Protein AF-A0A356QMH0-F1 (afdb_monomer_lite)

Foldseek 3Di:
DDADPFKAADPDDDPDDDGIDTNQADPVNVQVVDPDDDDDQFQCPDPSRVPHCVCVHPPNPGD

Sequence (63 aa):
SLIDADRQWFKSKVGVDIKETPRDWPFCAHAIHSSDPLIVPDALMDDRFRDNPLVCGDPKIRL

Structure (mmCIF, N/CA/C/O backbone):
data_AF-A0A356QMH0-F1
#
_entry.id   AF-A0A356QMH0-F1
#
loop_
_atom_site.group_PDB
_atom_site.id
_atom_site.type_symbol
_atom_site.label_atom_id
_atom_site.label_alt_id
_atom_site.label_comp_id
_atom_site.label_asym_id
_atom_site.label_entity_id
_atom_site.label_seq_id
_atom_site.pdbx_PDB_ins_code
_atom_site.Cartn_x
_atom_site.Cartn_y
_atom_site.Cartn_z
_atom_site.occupancy
_atom_site.B_iso_or_equiv
_atom_site.auth_seq_id
_atom_site.auth_comp_id
_atom_site.auth_asym_id
_atom_site.auth_atom_id
_atom_site.pdbx_PDB_model_num
ATOM 1 N N . SER A 1 1 ? 8.148 -2.987 6.717 1.00 80.94 1 SER A N 1
ATOM 2 C CA . SER A 1 1 ? 7.206 -4.127 6.725 1.00 80.94 1 SER A CA 1
ATOM 3 C C . SER A 1 1 ? 7.909 -5.339 6.135 1.00 80.94 1 SER A C 1
ATOM 5 O O . SER A 1 1 ? 8.920 -5.159 5.465 1.00 80.94 1 SER A O 1
ATOM 7 N N . LEU A 1 2 ? 7.428 -6.551 6.412 1.00 90.44 2 LEU A N 1
ATOM 8 C CA . LEU A 1 2 ? 7.916 -7.790 5.793 1.00 90.44 2 LEU A CA 1
ATOM 9 C C . LEU A 1 2 ? 6.746 -8.499 5.105 1.00 90.44 2 LEU A C 1
ATOM 11 O O . LEU A 1 2 ? 5.656 -8.539 5.673 1.00 90.44 2 LEU A O 1
ATOM 15 N N . ILE A 1 3 ? 6.971 -9.028 3.902 1.00 90.88 3 ILE A N 1
ATOM 16 C CA . ILE A 1 3 ? 5.978 -9.797 3.138 1.00 90.88 3 ILE A CA 1
ATOM 17 C C . ILE A 1 3 ? 6.247 -11.291 3.335 1.00 90.88 3 ILE A C 1
ATOM 19 O O . ILE A 1 3 ? 7.369 -11.745 3.122 1.00 90.88 3 ILE A O 1
ATOM 23 N N . ASP A 1 4 ? 5.216 -12.023 3.741 1.00 88.94 4 ASP A N 1
ATOM 24 C CA . ASP A 1 4 ? 5.179 -13.478 3.912 1.00 88.94 4 ASP A CA 1
ATOM 25 C C . ASP A 1 4 ? 4.274 -14.108 2.830 1.00 88.94 4 ASP A C 1
ATOM 27 O O . ASP A 1 4 ? 3.750 -13.408 1.957 1.00 88.94 4 ASP A O 1
ATOM 31 N N . ALA A 1 5 ? 4.090 -15.429 2.860 1.00 88.81 5 ALA A N 1
ATOM 32 C CA . ALA A 1 5 ? 3.294 -16.186 1.898 1.00 88.81 5 ALA A CA 1
ATOM 33 C C . ALA A 1 5 ? 1.854 -15.658 1.751 1.00 88.81 5 ALA A C 1
ATOM 35 O O . ALA A 1 5 ? 1.382 -15.527 0.623 1.00 88.81 5 ALA A O 1
ATOM 36 N N . ASP A 1 6 ? 1.201 -15.312 2.857 1.00 90.25 6 ASP A N 1
ATOM 37 C CA . ASP A 1 6 ? -0.230 -14.992 2.961 1.00 90.25 6 ASP A CA 1
ATOM 38 C C . ASP A 1 6 ? -0.523 -13.626 3.608 1.00 90.25 6 ASP A C 1
ATOM 40 O O . ASP A 1 6 ? -1.651 -13.128 3.556 1.00 90.25 6 ASP A O 1
ATOM 44 N N . ARG A 1 7 ? 0.499 -12.969 4.164 1.00 89.56 7 ARG A N 1
ATOM 45 C CA . ARG A 1 7 ? 0.349 -11.704 4.890 1.00 89.56 7 ARG A CA 1
ATOM 46 C C . ARG A 1 7 ? 1.506 -10.740 4.691 1.00 89.56 7 ARG A C 1
ATOM 48 O O . ARG A 1 7 ? 2.617 -11.106 4.320 1.00 89.56 7 ARG A O 1
ATOM 55 N N . GLN A 1 8 ? 1.254 -9.493 5.054 1.00 89.88 8 GLN A N 1
ATOM 56 C CA . GLN A 1 8 ? 2.285 -8.532 5.407 1.00 89.88 8 GLN A CA 1
ATOM 57 C C . GLN A 1 8 ? 2.300 -8.340 6.915 1.00 89.88 8 GLN A C 1
ATOM 59 O O . GLN A 1 8 ? 1.273 -8.030 7.511 1.00 89.88 8 GLN A O 1
ATOM 64 N N . TRP A 1 9 ? 3.484 -8.394 7.513 1.00 93.31 9 TRP A N 1
ATOM 65 C CA . TRP A 1 9 ? 3.680 -8.156 8.934 1.00 93.31 9 TRP A CA 1
ATOM 66 C C . TRP A 1 9 ? 4.490 -6.883 9.215 1.00 93.31 9 TRP A C 1
ATOM 68 O O . TRP A 1 9 ? 5.482 -6.565 8.542 1.00 93.31 9 TRP A O 1
ATOM 78 N N . PHE A 1 10 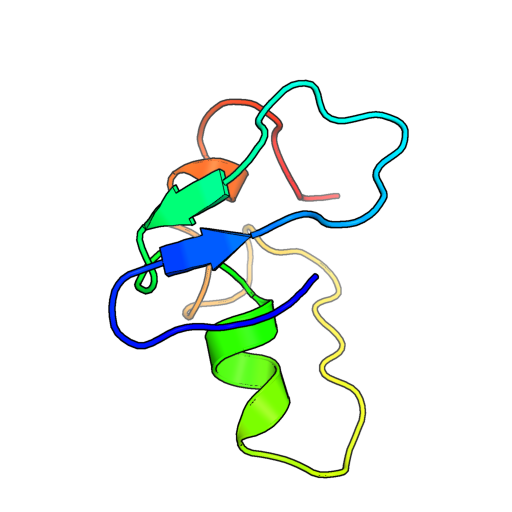? 4.086 -6.141 10.246 1.00 91.00 10 PHE A N 1
ATOM 79 C CA . PHE A 1 10 ? 4.765 -4.925 10.687 1.00 91.00 10 PHE A CA 1
ATOM 80 C C . PHE A 1 10 ? 5.663 -5.207 11.901 1.00 91.00 10 PHE A C 1
ATOM 82 O O . PHE A 1 10 ? 5.222 -5.114 13.044 1.00 91.00 10 PHE A O 1
ATOM 89 N N . LYS A 1 11 ? 6.955 -5.496 11.660 1.00 91.25 11 LYS A N 1
ATOM 90 C CA . LYS A 1 11 ? 7.966 -5.663 12.729 1.00 91.25 11 LYS A CA 1
ATOM 91 C C . LYS A 1 11 ? 8.068 -4.444 13.650 1.00 91.25 11 LYS A C 1
ATOM 93 O O . LYS A 1 11 ? 8.212 -4.601 14.859 1.00 91.25 11 LYS A O 1
ATOM 98 N N . SER A 1 12 ? 8.003 -3.259 13.047 1.00 90.88 12 SER A N 1
ATOM 99 C CA . SER A 1 12 ? 8.048 -1.947 13.692 1.00 90.88 12 SER A CA 1
ATOM 100 C C . SER A 1 12 ? 7.107 -1.011 12.934 1.00 90.88 12 SER A C 1
ATOM 102 O O . SER A 1 12 ? 7.074 -1.054 11.700 1.00 90.88 12 SER A O 1
ATOM 104 N N . LYS A 1 13 ? 6.337 -0.192 13.656 1.00 89.69 13 LYS A N 1
ATOM 105 C CA . LYS A 1 13 ? 5.326 0.722 13.101 1.00 89.69 13 LYS A CA 1
ATOM 106 C C . LYS A 1 13 ? 5.119 1.930 14.012 1.00 89.69 13 LYS A C 1
ATOM 108 O O . LYS A 1 13 ? 5.238 1.808 15.228 1.00 89.69 13 LYS A O 1
ATOM 113 N N . VAL A 1 14 ? 4.778 3.066 13.415 1.00 89.31 14 VAL A N 1
ATOM 114 C CA . VAL A 1 14 ? 4.359 4.304 14.088 1.00 89.31 14 VAL A CA 1
ATOM 115 C C . VAL A 1 14 ? 3.194 4.875 13.279 1.00 89.31 14 VAL A C 1
ATOM 117 O O . VAL A 1 14 ? 3.233 4.819 12.054 1.00 89.31 14 VAL A O 1
ATOM 120 N N . GLY A 1 15 ? 2.152 5.380 13.945 1.00 86.38 15 GLY A N 1
ATOM 121 C CA . GLY A 1 15 ? 0.987 5.983 13.279 1.00 86.38 15 GLY A CA 1
ATOM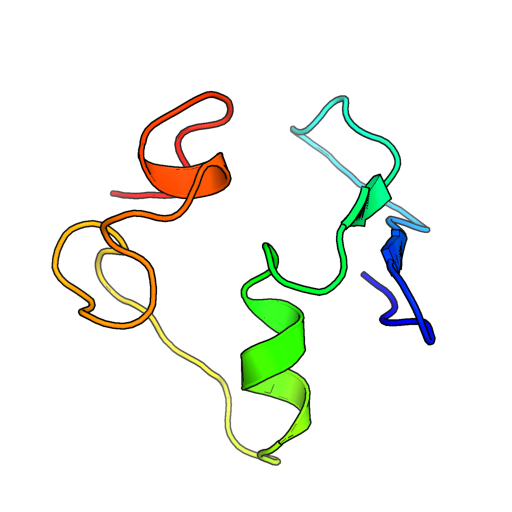 122 C C . GLY A 1 15 ? -0.025 4.992 12.688 1.00 86.38 15 GLY A C 1
ATOM 123 O O . GLY A 1 15 ? -0.958 5.417 12.021 1.00 86.38 15 GLY A O 1
ATOM 124 N N . VAL A 1 16 ? 0.133 3.686 12.934 1.00 82.88 16 VAL A N 1
ATOM 125 C CA . VAL A 1 16 ? -0.808 2.649 12.481 1.00 82.88 16 VAL A CA 1
ATOM 126 C C . VAL A 1 16 ? -0.957 1.577 13.557 1.00 82.88 16 VAL A C 1
ATOM 128 O O . VAL A 1 16 ? 0.054 1.085 14.073 1.00 82.88 16 VAL A O 1
ATOM 131 N N . ASP A 1 17 ? -2.192 1.190 13.900 1.00 85.50 17 ASP A N 1
ATOM 132 C CA . ASP A 1 17 ? -2.442 0.286 15.037 1.00 85.50 17 ASP A CA 1
ATOM 133 C C . ASP A 1 17 ? -2.585 -1.206 14.662 1.00 85.50 17 ASP A C 1
ATOM 135 O O . ASP A 1 17 ? -2.348 -2.105 15.472 1.00 85.50 17 ASP A O 1
ATOM 139 N N . ILE A 1 18 ? -2.756 -1.507 13.379 1.00 85.62 18 ILE A N 1
ATOM 140 C CA . ILE A 1 18 ? -2.742 -2.882 12.856 1.00 85.62 18 ILE A CA 1
ATOM 141 C C . ILE A 1 18 ? -1.351 -3.536 12.972 1.00 85.62 18 ILE A C 1
ATOM 143 O O . ILE A 1 18 ? -0.326 -2.860 12.882 1.00 85.62 18 ILE A O 1
ATOM 147 N N . LYS A 1 19 ? -1.294 -4.853 13.212 1.00 89.75 19 LYS A N 1
ATOM 148 C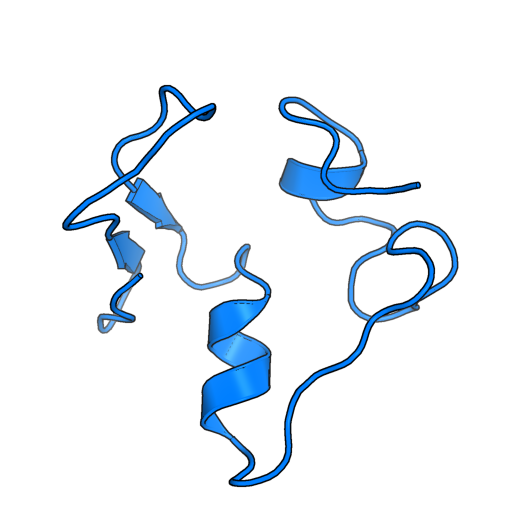 CA . LYS A 1 19 ? -0.033 -5.628 13.324 1.00 89.75 19 LYS A CA 1
ATOM 149 C C . LYS A 1 19 ? 0.351 -6.339 12.027 1.00 89.75 19 LYS A C 1
ATOM 151 O O . LYS A 1 19 ? 1.534 -6.572 11.778 1.00 89.75 19 LYS A O 1
ATOM 156 N N . GLU A 1 20 ? -0.640 -6.640 11.202 1.00 90.50 20 GLU A N 1
ATOM 157 C CA . GLU A 1 20 ? -0.495 -7.297 9.910 1.00 90.50 20 GLU A CA 1
ATOM 158 C C . GLU A 1 20 ? -1.693 -6.976 9.009 1.00 90.50 20 GLU A C 1
ATOM 160 O O . GLU A 1 20 ? -2.716 -6.477 9.482 1.00 90.50 20 GLU A O 1
ATOM 165 N N . THR A 1 21 ? -1.542 -7.244 7.714 1.00 87.81 21 THR A N 1
ATOM 166 C CA . THR A 1 21 ? -2.609 -7.192 6.702 1.00 87.81 21 THR A CA 1
ATOM 167 C C . THR A 1 21 ? -2.539 -8.439 5.817 1.00 87.81 21 THR A C 1
ATOM 169 O O . THR A 1 21 ? -1.448 -8.997 5.673 1.00 87.81 21 THR A O 1
ATOM 172 N N . PRO A 1 22 ? -3.639 -8.854 5.163 1.00 86.50 22 PRO A N 1
ATOM 173 C CA . PRO A 1 22 ? -3.590 -9.856 4.093 1.00 86.50 22 PRO A CA 1
ATOM 174 C C . PRO A 1 22 ? -2.566 -9.478 3.015 1.00 86.50 22 PRO A C 1
ATOM 176 O O . PRO A 1 22 ? -2.336 -8.286 2.795 1.00 86.50 22 PRO A O 1
ATOM 179 N N . ARG A 1 23 ? -1.951 -10.459 2.340 1.00 83.62 23 ARG A N 1
ATOM 180 C CA . ARG A 1 23 ? -0.910 -10.221 1.316 1.00 83.62 23 ARG A CA 1
ATOM 181 C C . ARG A 1 23 ? -1.385 -9.429 0.101 1.00 83.62 23 ARG A C 1
ATOM 183 O O . ARG A 1 23 ? -0.558 -8.782 -0.531 1.00 83.62 23 ARG A O 1
ATOM 190 N N . ASP A 1 24 ? -2.676 -9.450 -0.198 1.00 79.44 24 ASP A N 1
ATOM 191 C CA . ASP A 1 24 ? -3.216 -8.818 -1.407 1.00 79.44 24 ASP A CA 1
ATOM 192 C C . ASP A 1 24 ? -3.486 -7.314 -1.223 1.00 79.44 24 ASP A C 1
ATOM 194 O O . ASP A 1 24 ? -3.778 -6.598 -2.174 1.00 79.44 24 ASP A O 1
ATOM 198 N N . TRP A 1 25 ? -3.400 -6.812 0.012 1.00 80.38 25 TRP A N 1
ATOM 199 C CA . TRP A 1 25 ? -3.708 -5.421 0.364 1.00 80.38 25 TRP A CA 1
ATOM 200 C C . TRP A 1 25 ? -2.525 -4.433 0.382 1.00 80.38 25 TRP A C 1
ATOM 202 O O . TRP A 1 25 ? -2.750 -3.242 0.217 1.00 80.38 25 TRP A O 1
ATOM 212 N N . PRO A 1 26 ? -1.264 -4.798 0.632 1.00 81.31 26 PRO A N 1
ATOM 213 C CA . PRO A 1 26 ? -0.224 -3.828 0.889 1.00 81.31 26 PRO A CA 1
ATOM 214 C C . PRO A 1 26 ? 0.487 -3.365 -0.384 1.00 81.31 26 PRO A C 1
ATOM 216 O O . PRO A 1 26 ? 0.879 -4.151 -1.246 1.00 81.31 26 PRO A O 1
ATOM 219 N N . PHE A 1 27 ? 0.812 -2.075 -0.410 1.00 89.81 27 PHE A N 1
ATOM 220 C CA . PHE A 1 27 ? 1.715 -1.457 -1.386 1.00 89.81 27 PHE A CA 1
ATOM 221 C C . PHE A 1 27 ? 3.056 -2.197 -1.500 1.00 89.81 27 PHE A C 1
ATOM 223 O O . PHE A 1 27 ? 3.607 -2.346 -2.588 1.00 89.81 27 PHE A O 1
ATOM 230 N N . CYS A 1 28 ? 3.579 -2.711 -0.383 1.00 87.06 28 CYS A N 1
ATOM 231 C CA . CYS A 1 28 ? 4.868 -3.394 -0.361 1.00 87.06 28 CYS A CA 1
ATOM 232 C C . CYS A 1 28 ? 4.873 -4.695 -1.175 1.00 87.06 28 CYS A C 1
ATOM 234 O O . CYS A 1 28 ? 5.927 -5.056 -1.687 1.00 87.06 28 CYS A O 1
ATOM 236 N N . ALA A 1 29 ? 3.723 -5.358 -1.357 1.00 87.56 29 ALA A N 1
ATOM 237 C CA . ALA A 1 29 ? 3.632 -6.516 -2.248 1.00 87.56 29 ALA A CA 1
ATOM 238 C C . ALA A 1 29 ? 3.920 -6.140 -3.713 1.00 87.56 29 ALA A C 1
ATOM 240 O O . ALA A 1 29 ? 4.476 -6.945 -4.445 1.00 87.56 29 ALA A O 1
ATOM 241 N N . HIS A 1 30 ? 3.624 -4.903 -4.125 1.00 89.31 30 HIS A N 1
ATOM 242 C CA . HIS A 1 30 ? 3.980 -4.400 -5.454 1.00 89.31 30 HIS A CA 1
ATOM 243 C C . HIS A 1 30 ? 5.445 -3.952 -5.513 1.00 89.31 30 HIS A C 1
ATOM 245 O O . HIS A 1 30 ? 6.134 -4.203 -6.499 1.00 89.31 30 HIS A O 1
ATOM 251 N N . ALA A 1 31 ? 5.931 -3.310 -4.448 1.00 92.00 31 ALA A N 1
ATOM 252 C CA . ALA A 1 31 ? 7.282 -2.755 -4.402 1.00 92.00 31 ALA A CA 1
ATOM 253 C C . ALA A 1 31 ? 8.385 -3.824 -4.515 1.00 92.00 31 ALA A C 1
ATOM 255 O O . ALA A 1 31 ? 9.395 -3.577 -5.161 1.00 92.00 31 ALA A O 1
ATOM 256 N N . ILE A 1 32 ? 8.192 -5.020 -3.941 1.00 90.56 32 ILE A N 1
ATOM 257 C CA . ILE A 1 32 ? 9.216 -6.087 -3.941 1.00 90.56 32 ILE A CA 1
ATOM 258 C C . ILE A 1 32 ? 9.555 -6.643 -5.333 1.00 90.56 32 ILE A C 1
ATOM 260 O O . ILE A 1 32 ? 10.545 -7.355 -5.479 1.00 90.56 32 ILE A O 1
ATOM 264 N N . HIS A 1 33 ? 8.742 -6.351 -6.348 1.00 91.12 33 HIS A N 1
ATOM 265 C CA . HIS A 1 33 ? 8.964 -6.822 -7.715 1.00 91.12 33 HIS A CA 1
ATOM 266 C C . HIS A 1 33 ? 9.927 -5.938 -8.519 1.00 91.12 33 HIS A C 1
ATOM 268 O O . HIS A 1 33 ? 10.269 -6.296 -9.645 1.00 91.12 33 HIS A O 1
ATOM 274 N N . SER A 1 34 ? 10.382 -4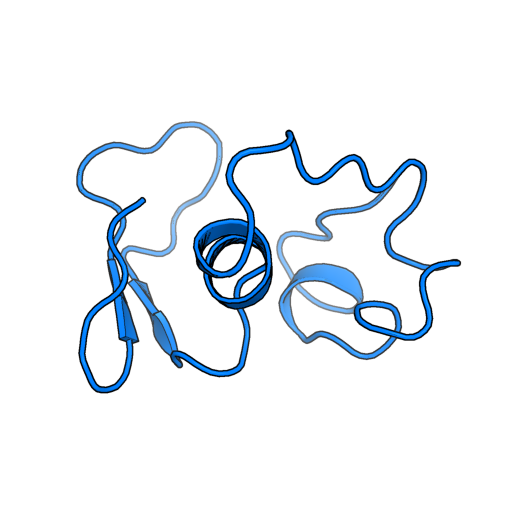.813 -7.958 1.00 92.69 34 SER A N 1
ATOM 275 C CA . SER A 1 34 ? 11.379 -3.935 -8.570 1.00 92.69 34 SER A CA 1
ATOM 276 C C . SER A 1 34 ? 12.480 -3.572 -7.575 1.00 92.69 34 SER A C 1
ATOM 278 O O . SER A 1 34 ? 12.288 -3.607 -6.362 1.00 92.69 34 SER A O 1
ATOM 280 N N . SER A 1 35 ? 13.649 -3.218 -8.108 1.00 93.25 35 SER A N 1
ATOM 281 C CA . SER A 1 35 ? 14.728 -2.604 -7.323 1.00 93.25 35 SER A CA 1
ATOM 282 C C . SER A 1 35 ? 14.556 -1.086 -7.190 1.00 93.25 35 SER A C 1
ATOM 284 O O . SER A 1 35 ? 15.168 -0.478 -6.315 1.00 93.25 35 SER A O 1
ATOM 286 N N . ASP A 1 36 ? 13.716 -0.479 -8.032 1.00 95.31 36 ASP A N 1
ATOM 287 C CA . ASP A 1 36 ? 13.422 0.951 -7.986 1.00 95.31 36 ASP A CA 1
ATOM 288 C C . ASP A 1 36 ? 12.367 1.277 -6.916 1.00 95.31 36 ASP A C 1
ATOM 290 O O . ASP A 1 36 ? 11.460 0.473 -6.668 1.00 95.31 36 ASP A O 1
ATOM 294 N N . PRO A 1 37 ? 12.417 2.476 -6.305 1.00 94.25 37 PRO A N 1
ATOM 295 C CA . PRO A 1 37 ? 11.383 2.914 -5.379 1.00 94.25 37 PRO A CA 1
ATOM 296 C C . PRO A 1 37 ? 10.000 2.960 -6.040 1.00 94.25 37 PRO A C 1
ATOM 298 O O . PRO A 1 37 ? 9.808 3.583 -7.084 1.00 94.25 37 PRO A O 1
ATOM 301 N N . LEU A 1 38 ? 9.002 2.375 -5.376 1.00 94.69 38 LEU A N 1
ATOM 302 C CA . LEU A 1 38 ? 7.603 2.576 -5.733 1.00 94.69 38 LEU A CA 1
ATOM 303 C C . LEU A 1 38 ? 7.128 3.921 -5.171 1.00 94.69 38 LEU A C 1
ATOM 305 O O . LEU A 1 38 ? 6.915 4.055 -3.967 1.00 94.69 38 LEU A O 1
ATOM 309 N N . ILE A 1 39 ? 6.944 4.904 -6.050 1.00 95.00 39 ILE A N 1
ATOM 310 C CA . ILE A 1 39 ? 6.391 6.216 -5.702 1.00 95.00 39 ILE A CA 1
ATOM 311 C C . ILE A 1 39 ? 4.944 6.271 -6.188 1.00 95.00 39 ILE A C 1
ATOM 313 O O . ILE A 1 39 ? 4.679 6.120 -7.379 1.00 95.00 39 ILE A O 1
ATOM 317 N N . VAL A 1 40 ? 4.016 6.490 -5.258 1.00 94.75 40 VAL A N 1
ATOM 318 C CA . VAL A 1 40 ? 2.585 6.665 -5.532 1.00 94.75 40 VAL A CA 1
ATOM 319 C C . VAL A 1 40 ? 2.204 8.060 -5.040 1.00 94.75 40 VAL A C 1
ATOM 321 O O . VAL A 1 40 ? 2.074 8.237 -3.830 1.00 94.75 40 VAL A O 1
ATOM 324 N N . PRO A 1 41 ? 2.089 9.061 -5.934 1.00 95.19 41 PRO A N 1
ATOM 325 C CA . PRO A 1 41 ? 1.785 10.430 -5.531 1.00 95.19 41 PRO A CA 1
ATOM 326 C C . PRO A 1 41 ? 0.441 10.534 -4.811 1.00 95.19 41 PRO A C 1
ATOM 328 O O . PRO A 1 41 ? 0.392 11.103 -3.736 1.00 95.19 41 PRO A O 1
ATOM 331 N N . ASP A 1 42 ? -0.617 9.927 -5.352 1.00 95.12 42 ASP A N 1
ATOM 332 C CA . ASP A 1 42 ? -1.917 9.799 -4.693 1.00 95.12 42 ASP A CA 1
ATOM 333 C C . ASP A 1 42 ? -2.498 8.409 -4.970 1.00 95.12 42 ASP A C 1
ATOM 335 O O . ASP A 1 42 ? -2.700 8.014 -6.121 1.00 95.12 42 ASP A O 1
ATOM 339 N N . ALA A 1 43 ? -2.772 7.665 -3.900 1.00 95.25 43 ALA A N 1
ATOM 340 C CA . ALA A 1 43 ? -3.297 6.312 -3.983 1.00 95.25 43 ALA A CA 1
ATOM 341 C C . ALA A 1 43 ? -4.739 6.252 -4.513 1.00 95.25 43 ALA A C 1
ATOM 343 O O . ALA A 1 43 ? -5.127 5.211 -5.035 1.00 95.25 43 ALA A O 1
ATOM 344 N N . LEU A 1 44 ? -5.518 7.340 -4.438 1.00 95.88 44 LEU A N 1
ATOM 345 C CA . LEU A 1 44 ? -6.857 7.398 -5.043 1.00 95.88 44 LEU A CA 1
ATOM 346 C C . LEU A 1 44 ? -6.804 7.482 -6.570 1.00 95.88 44 LEU A C 1
ATOM 348 O O . LEU A 1 44 ? -7.735 7.049 -7.249 1.00 95.88 44 LEU A O 1
ATOM 352 N N . MET A 1 45 ? -5.728 8.042 -7.119 1.00 96.62 45 MET A N 1
ATOM 353 C CA . MET A 1 45 ? -5.569 8.211 -8.563 1.00 96.62 45 MET A CA 1
ATOM 354 C C . MET A 1 45 ? -4.867 7.017 -9.213 1.00 96.62 45 MET A C 1
ATOM 356 O O . MET A 1 45 ? -4.976 6.821 -10.422 1.00 96.62 45 MET A O 1
ATOM 360 N N . ASP A 1 46 ? -4.202 6.176 -8.427 1.00 95.12 46 ASP A N 1
ATOM 361 C CA . ASP A 1 46 ? -3.486 5.002 -8.916 1.00 95.12 46 ASP A CA 1
ATOM 362 C C . ASP A 1 46 ? -4.433 3.807 -9.120 1.00 95.12 46 ASP A C 1
ATOM 364 O O . ASP A 1 46 ? -5.027 3.311 -8.163 1.00 95.12 46 ASP A O 1
ATOM 368 N N . ASP A 1 47 ? -4.564 3.312 -10.359 1.00 94.38 47 ASP A N 1
ATOM 369 C CA . ASP A 1 47 ? -5.422 2.158 -10.695 1.00 94.38 47 ASP A CA 1
ATOM 370 C C . ASP A 1 47 ? -5.097 0.908 -9.856 1.00 94.38 47 ASP A C 1
ATOM 372 O O . ASP A 1 47 ? -5.971 0.077 -9.622 1.00 94.38 47 ASP A O 1
ATOM 376 N N . ARG A 1 48 ? -3.856 0.770 -9.371 1.00 92.06 48 ARG A N 1
ATOM 377 C CA . ARG A 1 48 ? -3.425 -0.384 -8.567 1.00 92.06 48 ARG A CA 1
ATOM 378 C C . ARG A 1 48 ? -3.956 -0.334 -7.134 1.00 92.06 48 ARG A C 1
ATOM 380 O O . ARG A 1 48 ? -4.018 -1.369 -6.474 1.00 92.06 48 ARG A O 1
ATOM 387 N N . PHE A 1 49 ? -4.286 0.858 -6.629 1.00 93.94 49 PHE A N 1
ATOM 388 C CA . PHE A 1 49 ? -4.543 1.087 -5.202 1.00 93.94 49 PHE A CA 1
ATOM 389 C C . PHE A 1 49 ? -5.846 1.827 -4.901 1.00 93.94 49 PHE A C 1
ATOM 391 O O . PHE A 1 49 ? -6.267 1.825 -3.746 1.00 93.94 49 PHE A O 1
ATOM 398 N N . ARG A 1 50 ? -6.516 2.420 -5.893 1.00 94.44 50 ARG A N 1
ATOM 399 C CA . ARG A 1 50 ? -7.688 3.274 -5.649 1.00 94.44 50 ARG A CA 1
ATOM 400 C C . ARG A 1 50 ? -8.845 2.594 -4.927 1.00 94.44 50 ARG A C 1
ATOM 402 O O . ARG A 1 50 ? -9.531 3.267 -4.170 1.00 94.44 50 ARG A O 1
ATOM 409 N N . ASP A 1 51 ? -9.003 1.284 -5.119 1.00 93.19 51 ASP A N 1
ATOM 410 C CA . ASP A 1 51 ? -10.054 0.461 -4.502 1.00 93.19 51 ASP A CA 1
ATOM 411 C C . ASP A 1 51 ? -9.545 -0.334 -3.286 1.00 93.19 51 ASP A C 1
ATOM 413 O O . ASP A 1 51 ? -10.226 -1.205 -2.742 1.00 93.19 51 ASP A O 1
ATOM 417 N N . ASN A 1 52 ? -8.312 -0.072 -2.856 1.00 91.56 52 ASN A N 1
ATOM 418 C CA . ASN A 1 52 ? -7.673 -0.814 -1.785 1.0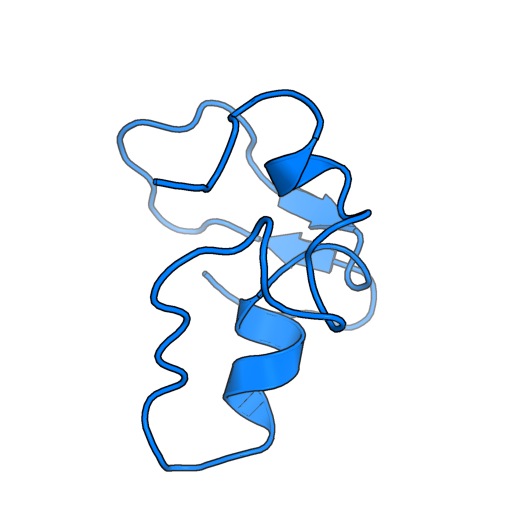0 91.56 52 ASN A CA 1
ATOM 419 C C . ASN A 1 52 ? -8.316 -0.488 -0.423 1.00 91.56 52 ASN A C 1
ATOM 421 O O . ASN A 1 52 ? -8.482 0.692 -0.100 1.00 91.56 52 ASN A O 1
ATOM 425 N N . PRO A 1 53 ? -8.598 -1.483 0.442 1.00 90.88 53 PRO A N 1
ATOM 426 C CA . PRO A 1 53 ? -9.177 -1.239 1.765 1.00 90.88 53 PRO A CA 1
ATOM 427 C C . PRO A 1 53 ? -8.381 -0.260 2.634 1.00 90.88 53 PRO A C 1
ATOM 429 O O . PRO A 1 53 ? -8.982 0.522 3.365 1.00 90.88 53 PRO A O 1
ATOM 432 N N . LEU A 1 54 ? -7.048 -0.251 2.520 1.00 89.69 54 LEU A N 1
ATOM 433 C CA . LEU A 1 54 ? -6.179 0.671 3.261 1.00 89.69 54 LEU A CA 1
ATOM 434 C C . LEU A 1 54 ? -6.232 2.108 2.718 1.00 89.69 54 LEU A C 1
ATOM 436 O O . LEU A 1 54 ? -5.808 3.039 3.402 1.00 89.69 54 LEU A O 1
ATOM 440 N N . VAL A 1 55 ? -6.725 2.286 1.490 1.00 93.75 55 VAL A N 1
ATOM 441 C CA . VAL A 1 55 ? -6.886 3.578 0.813 1.00 93.75 55 VAL A CA 1
ATOM 442 C C . VAL A 1 55 ? -8.299 4.103 1.020 1.00 93.75 55 VAL A C 1
ATOM 444 O O . VAL A 1 55 ? -8.466 5.234 1.470 1.00 93.75 55 VAL A O 1
ATOM 447 N N . CYS A 1 56 ? -9.328 3.308 0.715 1.00 92.94 56 CYS A N 1
ATOM 448 C CA . CYS A 1 56 ? -10.728 3.723 0.836 1.00 92.94 56 CYS A CA 1
ATOM 449 C C . CYS A 1 56 ? -11.202 3.766 2.295 1.00 92.94 56 CYS A C 1
ATOM 451 O O . CYS A 1 56 ? -11.937 4.683 2.673 1.00 92.94 56 CYS A O 1
ATOM 453 N N . GLY A 1 57 ? -10.789 2.774 3.087 1.00 85.88 57 GLY A N 1
ATOM 454 C CA . GLY A 1 57 ? -11.109 2.611 4.503 1.00 85.88 57 GLY A CA 1
ATOM 455 C C . GLY A 1 57 ? -10.000 3.124 5.420 1.00 85.88 57 GLY A C 1
ATOM 456 O O . GLY A 1 57 ? -9.088 3.825 4.990 1.00 85.88 57 GLY A O 1
ATOM 457 N N . ASP A 1 58 ? -10.092 2.804 6.709 1.00 83.50 58 ASP A N 1
ATOM 458 C CA . ASP A 1 58 ? -9.017 3.096 7.663 1.00 83.50 58 ASP A CA 1
ATOM 459 C C . ASP A 1 58 ? -7.740 2.306 7.285 1.00 83.50 58 ASP A C 1
ATOM 461 O O . ASP A 1 58 ? -7.851 1.128 6.932 1.00 83.50 58 ASP A O 1
ATOM 465 N N . PRO A 1 59 ? -6.531 2.905 7.308 1.00 87.56 59 PRO A N 1
ATOM 466 C CA . PRO A 1 59 ? -6.176 4.217 7.859 1.00 8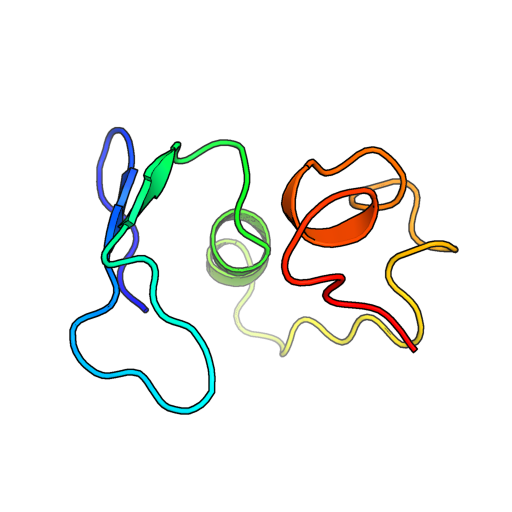7.56 59 PRO A CA 1
ATOM 467 C C . PRO A 1 59 ? -6.131 5.367 6.833 1.00 87.56 59 PRO A C 1
ATOM 469 O O . PRO A 1 59 ? -5.565 6.416 7.128 1.00 87.56 59 PRO A O 1
ATOM 472 N N . LYS A 1 60 ? -6.718 5.202 5.639 1.00 90.25 60 LYS A N 1
ATOM 473 C CA . LYS A 1 60 ? -6.735 6.192 4.544 1.00 90.25 60 LYS A CA 1
ATOM 474 C C . LYS A 1 60 ? -5.331 6.581 4.069 1.00 90.25 60 LYS A C 1
ATOM 476 O O . LYS A 1 60 ? -4.960 7.751 4.090 1.00 90.25 60 LYS A O 1
ATOM 481 N N . ILE A 1 61 ? -4.554 5.596 3.616 1.00 89.31 61 ILE A N 1
ATOM 482 C CA . ILE A 1 61 ? -3.212 5.790 3.041 1.00 89.31 61 ILE A CA 1
ATOM 483 C C . ILE A 1 61 ? -3.334 6.462 1.664 1.00 89.31 61 ILE A C 1
ATOM 485 O O . ILE A 1 61 ? -3.306 5.798 0.631 1.00 89.31 61 ILE A O 1
ATOM 489 N N . ARG A 1 62 ? -3.528 7.780 1.658 1.00 91.75 62 ARG A N 1
ATOM 490 C CA . ARG A 1 62 ? -3.695 8.640 0.477 1.00 91.75 62 ARG A CA 1
ATOM 491 C C . ARG A 1 62 ? -3.320 10.084 0.822 1.00 91.75 62 ARG A C 1
ATOM 493 O O . ARG A 1 62 ? -3.115 10.380 2.002 1.00 91.75 62 ARG A O 1
ATOM 500 N N . LEU A 1 63 ? -3.210 10.941 -0.195 1.00 84.44 63 LEU A N 1
ATOM 501 C CA . LEU A 1 63 ? -3.059 12.390 -0.003 1.00 84.44 63 LEU A CA 1
ATOM 502 C C . LEU A 1 63 ? -4.403 13.079 0.265 1.00 84.44 63 LEU A C 1
ATOM 504 O O . LEU A 1 63 ? -5.459 12.514 -0.105 1.00 84.44 63 LEU A O 1
#

Secondary structure (DSSP, 8-state):
-EE-SSEEE-SS-SS---SEEETTS-HHHHHTT-SS----S-TTT-TTTTT-HHHHSTT----

pLDDT: mean 90.08, std 4.13, range [79.44, 96.62]

Radius of gyration: 11.52 Å; chains: 1; bounding box: 26×29×26 Å